Protein AF-A0A969IM89-F1 (afdb_monomer_lite)

Secondary structure (DSSP, 8-state):
-----S---HHHHHHHTTSSSSHHHHHHHHHTT-EEETTEEE----

Foldseek 3Di:
DDDPPPPDFQLVVCCVVVVDVHSVRSLVCLCVQVDDDPNHGHNGRD

Sequence (46 aa):
MKADDTPRRLDLALVERGLAASRAQARDLVKRGAVSVRARRCTVPR

Radius of gyration: 10.74 Å; chains: 1; bounding box: 17×27×27 Å

Structure (mmCIF, N/CA/C/O backbone):
data_AF-A0A969IM89-F1
#
_entry.id   AF-A0A969IM89-F1
#
loop_
_atom_site.group_PDB
_atom_site.id
_atom_site.type_symbol
_atom_site.label_atom_id
_atom_site.label_alt_id
_atom_site.label_comp_id
_atom_site.label_asym_id
_atom_site.label_entity_id
_atom_site.label_seq_id
_atom_site.pdbx_PDB_ins_code
_atom_site.Cartn_x
_atom_site.Cartn_y
_atom_site.Cartn_z
_atom_site.occupancy
_atom_site.B_iso_or_equiv
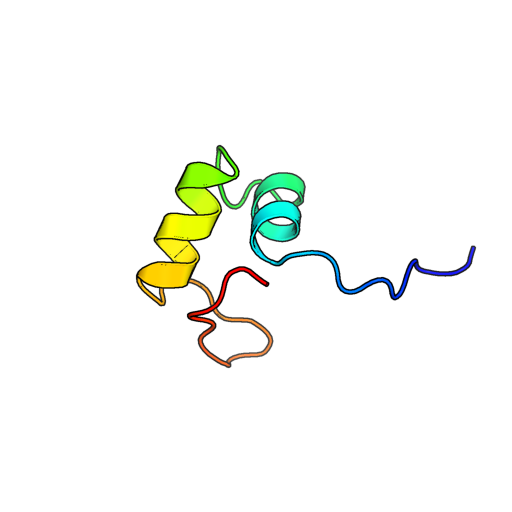_atom_site.auth_seq_id
_atom_site.auth_comp_id
_atom_site.auth_asym_id
_atom_site.auth_atom_id
_atom_site.pdbx_PDB_model_num
ATOM 1 N N . MET A 1 1 ? 0.6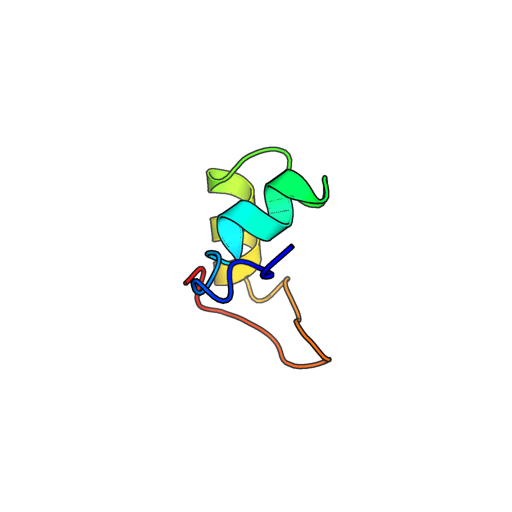36 16.461 -20.715 1.00 40.88 1 MET A N 1
ATOM 2 C CA . MET A 1 1 ? 0.865 16.147 -19.289 1.00 40.88 1 MET A CA 1
ATOM 3 C C . MET A 1 1 ? 1.758 14.917 -19.246 1.00 40.88 1 MET A C 1
ATOM 5 O O . MET A 1 1 ? 1.303 13.861 -19.662 1.00 40.88 1 MET A O 1
ATOM 9 N N . LYS A 1 2 ? 3.048 15.058 -18.912 1.00 45.34 2 LYS A N 1
ATOM 10 C CA . LYS A 1 2 ? 3.934 13.891 -18.779 1.00 45.34 2 LYS A CA 1
ATOM 11 C C . LYS A 1 2 ? 3.538 13.178 -17.490 1.00 45.34 2 LYS A C 1
ATOM 13 O O . LYS A 1 2 ? 3.495 13.822 -16.449 1.00 45.34 2 LYS A O 1
ATOM 18 N N . ALA A 1 3 ? 3.176 11.901 -17.576 1.00 48.47 3 ALA A N 1
ATOM 19 C CA . ALA A 1 3 ? 3.065 11.081 -16.385 1.00 48.47 3 ALA A CA 1
ATOM 20 C C . ALA A 1 3 ? 4.454 11.066 -15.741 1.00 48.47 3 ALA A C 1
ATOM 22 O O . ALA A 1 3 ? 5.435 10.739 -16.405 1.00 48.47 3 ALA A O 1
ATOM 23 N N . ASP A 1 4 ? 4.548 11.517 -14.495 1.00 52.72 4 ASP A N 1
ATOM 24 C CA . ASP A 1 4 ? 5.729 11.326 -13.666 1.00 52.72 4 ASP A CA 1
ATOM 25 C C . ASP A 1 4 ? 6.006 9.817 -13.555 1.00 52.72 4 ASP A C 1
ATOM 27 O O . ASP A 1 4 ? 5.517 9.152 -12.644 1.00 52.72 4 ASP A O 1
ATOM 31 N N . ASP A 1 5 ? 6.799 9.282 -14.487 1.00 53.88 5 ASP A N 1
ATOM 32 C CA . ASP A 1 5 ? 7.397 7.937 -14.469 1.00 53.88 5 ASP A CA 1
ATOM 33 C C . ASP A 1 5 ? 8.514 7.822 -13.413 1.00 53.88 5 ASP A C 1
ATOM 35 O O . ASP A 1 5 ? 9.343 6.912 -13.425 1.00 53.88 5 ASP A O 1
ATOM 39 N N . THR A 1 6 ? 8.547 8.748 -12.454 1.00 57.41 6 THR A N 1
ATOM 40 C CA . THR A 1 6 ? 9.311 8.573 -11.229 1.00 57.41 6 THR A CA 1
ATOM 41 C C . THR A 1 6 ? 8.744 7.336 -10.531 1.00 57.41 6 THR A C 1
ATOM 43 O O . THR A 1 6 ? 7.531 7.304 -10.304 1.00 57.41 6 THR A O 1
ATOM 46 N N . PRO A 1 7 ? 9.551 6.313 -10.185 1.00 58.78 7 PRO A N 1
ATOM 47 C CA . PRO A 1 7 ? 9.058 5.140 -9.473 1.00 58.78 7 PRO A CA 1
ATOM 48 C C . PRO A 1 7 ? 8.393 5.595 -8.172 1.00 58.78 7 PRO A C 1
ATOM 50 O O . PRO A 1 7 ? 9.054 5.927 -7.185 1.00 58.78 7 PRO A O 1
ATOM 53 N N . ARG A 1 8 ? 7.059 5.691 -8.197 1.00 65.38 8 ARG A N 1
ATOM 54 C CA . ARG A 1 8 ? 6.270 6.048 -7.025 1.00 65.38 8 ARG A CA 1
ATOM 55 C C . ARG A 1 8 ? 6.375 4.883 -6.071 1.00 65.38 8 ARG A C 1
ATOM 57 O O . ARG A 1 8 ? 6.020 3.761 -6.427 1.00 65.38 8 ARG A O 1
ATOM 64 N N . ARG A 1 9 ? 6.839 5.172 -4.858 1.00 80.06 9 ARG A N 1
ATOM 65 C CA . ARG A 1 9 ? 6.953 4.147 -3.833 1.00 80.06 9 ARG A CA 1
ATOM 66 C C . ARG A 1 9 ? 5.607 3.476 -3.618 1.00 80.06 9 ARG A C 1
ATOM 68 O O . ARG A 1 9 ? 4.596 4.161 -3.425 1.00 80.06 9 ARG A O 1
ATOM 75 N N . LEU A 1 10 ? 5.605 2.147 -3.628 1.00 84.31 10 LEU A N 1
ATOM 76 C CA . LEU A 1 10 ? 4.390 1.353 -3.471 1.00 84.31 10 LEU A CA 1
ATOM 77 C C . LEU A 1 10 ? 3.598 1.743 -2.210 1.00 84.31 10 LEU A C 1
ATOM 79 O O . LEU A 1 10 ? 2.371 1.788 -2.251 1.00 84.31 10 LEU A O 1
ATOM 83 N N . ASP A 1 11 ? 4.282 2.090 -1.112 1.00 85.81 11 ASP A N 1
ATOM 84 C CA . ASP A 1 11 ? 3.638 2.533 0.132 1.00 85.81 11 ASP A CA 1
ATOM 85 C C . ASP A 1 11 ? 2.816 3.819 -0.040 1.00 85.81 11 ASP A C 1
ATOM 87 O O . ASP A 1 11 ? 1.741 3.948 0.541 1.00 85.81 11 ASP A O 1
ATOM 91 N N . LEU A 1 12 ? 3.300 4.754 -0.855 1.00 89.44 12 LEU A N 1
ATOM 92 C CA . LEU A 1 12 ? 2.612 6.005 -1.153 1.00 89.44 12 LEU A CA 1
ATOM 93 C C . LEU A 1 12 ? 1.404 5.764 -2.065 1.00 89.44 12 LEU A C 1
ATOM 95 O O . LEU A 1 12 ? 0.311 6.238 -1.771 1.00 89.44 12 LEU A O 1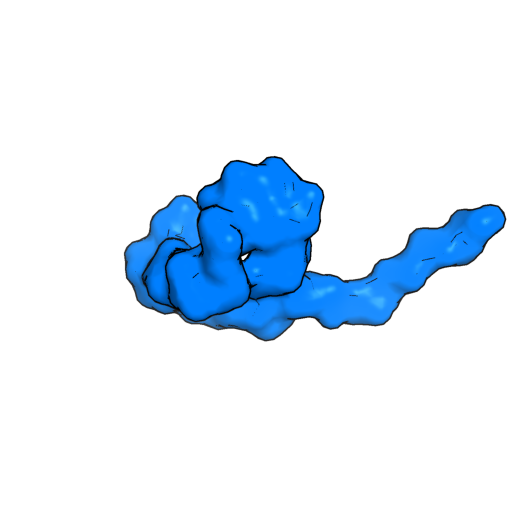
ATOM 99 N N . ALA A 1 13 ? 1.574 4.946 -3.106 1.00 89.00 13 ALA A N 1
ATOM 100 C CA . ALA A 1 13 ? 0.494 4.606 -4.030 1.00 89.00 13 ALA A CA 1
ATOM 101 C C . ALA A 1 13 ? -0.678 3.881 -3.340 1.00 89.00 13 ALA A C 1
ATOM 103 O O . ALA A 1 13 ? -1.829 4.048 -3.741 1.00 89.00 13 ALA A O 1
ATOM 104 N 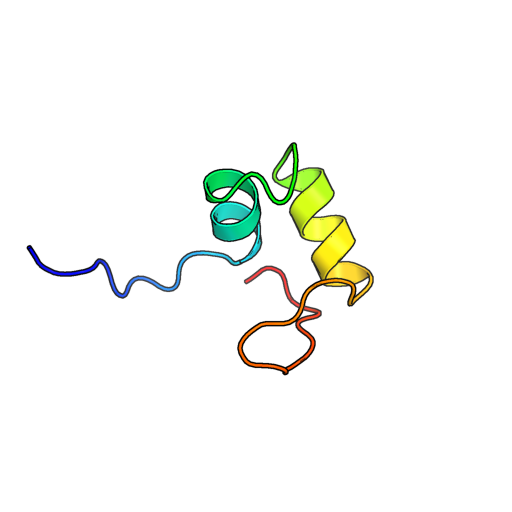N . LEU A 1 14 ? -0.407 3.076 -2.307 1.00 89.88 14 LEU A N 1
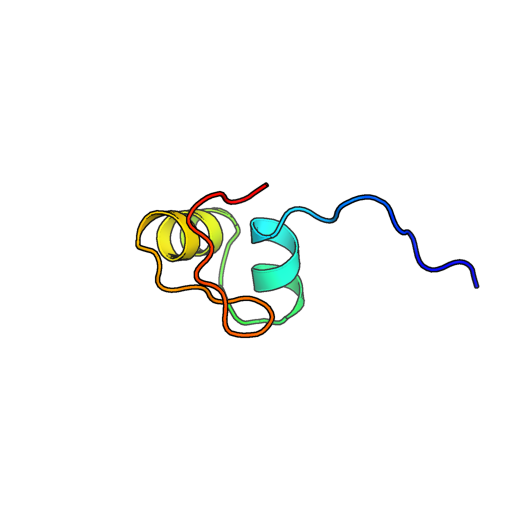ATOM 105 C CA . LEU A 1 14 ? -1.450 2.415 -1.513 1.00 89.88 14 LEU A CA 1
ATOM 106 C C . LEU A 1 14 ? -2.281 3.418 -0.705 1.00 89.88 14 LEU A C 1
ATOM 108 O O . LEU A 1 14 ? -3.499 3.274 -0.631 1.00 89.88 14 LEU A O 1
ATOM 112 N N . VAL A 1 15 ? -1.641 4.441 -0.139 1.00 91.94 15 VAL A N 1
ATOM 113 C CA . VAL A 1 15 ? -2.332 5.496 0.615 1.00 91.94 15 VAL A CA 1
ATOM 114 C C . VAL A 1 15 ? -3.128 6.403 -0.320 1.00 91.94 15 VAL A C 1
ATOM 116 O O . VAL A 1 15 ? -4.306 6.634 -0.073 1.00 91.94 15 VAL A O 1
ATOM 119 N N . GLU A 1 16 ? -2.534 6.850 -1.432 1.00 92.25 16 GLU A N 1
ATOM 120 C CA . GLU A 1 16 ? -3.212 7.698 -2.432 1.00 92.25 16 GLU A CA 1
ATOM 121 C C . GLU A 1 16 ? -4.473 7.037 -3.010 1.00 92.25 16 GLU A C 1
ATOM 123 O O . GLU A 1 16 ? -5.421 7.719 -3.388 1.00 92.25 16 GLU A O 1
ATOM 128 N N . ARG A 1 17 ? -4.497 5.701 -3.067 1.00 90.19 17 ARG A N 1
ATOM 129 C CA . ARG A 1 17 ? -5.638 4.910 -3.551 1.00 90.19 17 ARG A CA 1
ATOM 130 C C . ARG A 1 17 ? -6.638 4.525 -2.456 1.00 90.19 17 ARG A C 1
ATOM 132 O O . ARG A 1 17 ? -7.579 3.796 -2.749 1.00 90.19 17 ARG A O 1
ATOM 139 N N . GLY A 1 18 ? -6.425 4.948 -1.208 1.00 92.44 18 GLY A N 1
ATOM 140 C CA . GLY A 1 18 ? -7.285 4.592 -0.073 1.00 92.44 18 GLY A CA 1
ATOM 141 C C . GLY A 1 18 ? -7.213 3.116 0.341 1.00 92.44 18 GLY A C 1
ATOM 142 O O . GLY A 1 18 ? -8.074 2.642 1.074 1.00 92.44 18 GLY A O 1
ATOM 143 N N . LEU A 1 19 ? -6.194 2.377 -0.112 1.00 90.81 19 LEU A N 1
ATOM 144 C CA . LEU A 1 19 ? -5.992 0.957 0.211 1.00 90.81 19 LEU A CA 1
ATOM 145 C C . LEU A 1 19 ? -5.291 0.753 1.563 1.00 90.81 19 LEU A C 1
ATOM 147 O O . LEU A 1 19 ? -5.283 -0.350 2.104 1.00 90.81 19 LEU A O 1
ATOM 151 N N . ALA A 1 20 ? -4.683 1.809 2.102 1.00 93.62 20 ALA A N 1
ATOM 152 C CA . ALA A 1 20 ? -4.109 1.846 3.439 1.00 93.62 20 ALA A CA 1
ATOM 153 C C . ALA A 1 20 ? -4.392 3.209 4.081 1.00 93.62 20 ALA A C 1
ATOM 155 O O . ALA A 1 20 ? -4.266 4.241 3.424 1.00 93.62 20 ALA A O 1
ATOM 156 N N . ALA A 1 21 ? -4.710 3.224 5.375 1.00 91.50 21 ALA A N 1
ATOM 157 C CA . ALA A 1 21 ? -4.993 4.448 6.124 1.00 91.50 21 ALA A CA 1
ATOM 158 C C . ALA A 1 21 ? -3.731 5.286 6.395 1.00 91.50 21 ALA A C 1
ATOM 160 O O . ALA A 1 21 ? -3.817 6.476 6.684 1.00 91.50 21 ALA A O 1
ATOM 161 N N . SER A 1 22 ? -2.542 4.679 6.325 1.00 93.50 22 SER A N 1
ATOM 162 C CA . SER A 1 22 ? -1.268 5.376 6.513 1.00 93.50 22 SER A CA 1
ATOM 163 C C . SER A 1 22 ? -0.117 4.688 5.783 1.00 93.50 22 SER A C 1
ATOM 165 O O . SER A 1 22 ? -0.176 3.499 5.456 1.00 93.50 22 SER A O 1
ATOM 167 N N . ARG A 1 23 ? 0.993 5.416 5.589 1.00 90.31 23 ARG A N 1
ATOM 168 C CA . ARG A 1 23 ? 2.224 4.852 5.006 1.00 90.31 23 ARG A CA 1
ATOM 169 C C . ARG A 1 23 ? 2.816 3.723 5.852 1.00 90.31 23 ARG A C 1
ATOM 171 O O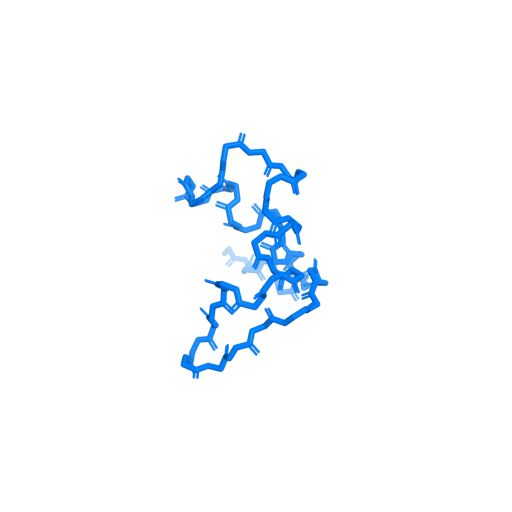 . ARG A 1 23 ? 3.423 2.811 5.300 1.00 90.31 23 ARG A O 1
ATOM 178 N N . ALA A 1 24 ? 2.657 3.776 7.176 1.00 91.44 24 ALA A N 1
ATOM 179 C CA . ALA A 1 24 ? 3.117 2.720 8.077 1.00 91.44 24 ALA A CA 1
ATOM 180 C C . ALA A 1 24 ? 2.333 1.423 7.838 1.00 91.44 24 ALA A C 1
ATOM 182 O O . ALA A 1 24 ? 2.932 0.381 7.581 1.00 91.44 24 ALA A O 1
ATOM 183 N N . GLN A 1 25 ? 1.002 1.520 7.789 1.00 92.25 25 GLN A N 1
ATOM 184 C CA . GLN A 1 25 ? 0.138 0.385 7.469 1.00 92.25 25 GLN A CA 1
ATOM 185 C C . GLN A 1 25 ? 0.430 -0.169 6.068 1.00 92.25 25 GLN A C 1
ATOM 187 O O . GLN A 1 25 ? 0.536 -1.380 5.894 1.00 92.25 25 GLN A O 1
ATOM 192 N N . ALA A 1 26 ? 0.625 0.702 5.074 1.00 91.94 26 ALA A N 1
ATOM 193 C CA . ALA A 1 26 ? 0.985 0.293 3.719 1.00 91.94 26 ALA A CA 1
ATOM 194 C C . ALA A 1 26 ? 2.293 -0.519 3.688 1.00 91.94 26 ALA A C 1
ATOM 196 O O . ALA A 1 26 ? 2.359 -1.569 3.050 1.00 91.94 26 ALA A O 1
ATOM 197 N N . ARG A 1 27 ? 3.326 -0.081 4.420 1.00 90.50 27 ARG A N 1
ATOM 198 C CA . ARG A 1 27 ? 4.593 -0.823 4.539 1.00 90.50 27 ARG A CA 1
ATOM 199 C C . ARG A 1 27 ? 4.406 -2.185 5.190 1.00 90.50 27 ARG A C 1
ATOM 201 O O . ARG A 1 27 ? 5.031 -3.139 4.736 1.00 90.50 27 ARG A O 1
ATOM 208 N N . ASP A 1 28 ? 3.565 -2.284 6.211 1.00 92.38 28 ASP A N 1
ATOM 209 C CA . ASP A 1 28 ? 3.286 -3.558 6.872 1.00 92.38 28 ASP A CA 1
ATOM 210 C C . ASP A 1 28 ? 2.534 -4.523 5.956 1.00 92.38 28 ASP A C 1
ATOM 212 O O . ASP A 1 28 ? 2.899 -5.695 5.882 1.00 92.38 28 ASP A O 1
ATOM 216 N N . LEU A 1 29 ? 1.546 -4.037 5.200 1.00 89.81 29 LEU A N 1
ATOM 217 C CA . LEU A 1 29 ? 0.837 -4.836 4.196 1.00 89.81 29 LEU A CA 1
ATOM 218 C C . LEU A 1 29 ? 1.796 -5.370 3.127 1.00 89.81 29 LEU A C 1
ATOM 220 O O . LEU A 1 29 ? 1.727 -6.545 2.764 1.00 89.81 29 LEU A O 1
ATOM 224 N N . VAL A 1 30 ? 2.727 -4.531 2.666 1.00 89.69 30 VAL A N 1
ATOM 225 C CA . VAL A 1 30 ? 3.761 -4.949 1.717 1.00 89.69 30 VAL A CA 1
ATOM 226 C C . VAL A 1 30 ? 4.698 -5.979 2.352 1.00 89.69 30 VAL A C 1
ATOM 228 O O . VAL A 1 30 ? 4.870 -7.057 1.795 1.00 89.69 30 VAL A O 1
ATOM 231 N N . LYS A 1 31 ? 5.242 -5.728 3.549 1.00 87.81 31 LYS A N 1
ATOM 232 C CA . LYS A 1 31 ? 6.132 -6.680 4.246 1.00 87.81 31 LYS A CA 1
ATOM 233 C C . LYS A 1 31 ? 5.476 -8.037 4.504 1.00 87.81 31 LYS A C 1
ATOM 235 O O . LYS A 1 31 ? 6.139 -9.062 4.396 1.00 87.81 31 LYS A O 1
ATOM 240 N N . ARG A 1 32 ? 4.178 -8.050 4.820 1.00 90.44 32 ARG A N 1
ATOM 241 C CA . ARG A 1 32 ? 3.387 -9.276 5.026 1.00 90.44 32 ARG A CA 1
ATOM 242 C C . ARG A 1 32 ? 3.048 -10.000 3.717 1.00 90.44 32 ARG A C 1
ATOM 244 O O . ARG A 1 32 ? 2.479 -11.085 3.762 1.00 90.44 32 ARG A O 1
ATOM 251 N N . GLY A 1 33 ? 3.371 -9.420 2.558 1.00 87.56 33 GLY A N 1
ATOM 252 C CA . GLY A 1 33 ? 3.046 -9.982 1.247 1.00 87.56 33 GLY A CA 1
ATOM 253 C C . GLY A 1 33 ? 1.552 -9.933 0.917 1.00 87.56 33 GLY A C 1
ATOM 254 O O . GLY A 1 33 ? 1.096 -10.693 0.065 1.00 87.56 33 GLY A O 1
ATOM 255 N N . ALA A 1 34 ? 0.793 -9.052 1.577 1.00 89.50 34 ALA A N 1
ATOM 256 C CA . ALA A 1 34 ? -0.642 -8.861 1.358 1.00 89.50 34 ALA A CA 1
ATOM 257 C C . ALA A 1 34 ? -0.947 -7.961 0.145 1.00 89.50 34 ALA A C 1
ATOM 259 O O . ALA A 1 34 ? -2.104 -7.759 -0.209 1.00 89.50 34 ALA A O 1
ATOM 260 N N . VAL A 1 35 ? 0.088 -7.414 -0.500 1.00 87.31 35 VAL A N 1
ATOM 261 C CA . VAL A 1 35 ? -0.030 -6.522 -1.656 1.00 87.31 35 VAL A CA 1
ATOM 262 C C . VAL A 1 35 ? 0.453 -7.243 -2.908 1.00 87.31 35 VAL A C 1
ATOM 264 O O . VAL A 1 35 ? 1.535 -7.831 -2.922 1.00 87.31 35 VAL A O 1
ATOM 267 N N . SER A 1 36 ? -0.339 -7.174 -3.978 1.00 87.88 36 SER A N 1
ATOM 268 C CA . SER A 1 36 ? 0.036 -7.686 -5.298 1.00 87.88 36 SER A CA 1
ATOM 269 C C . SER A 1 36 ? -0.132 -6.611 -6.368 1.00 87.88 36 SER A C 1
ATOM 271 O O . SER A 1 36 ? -1.149 -5.921 -6.408 1.00 87.88 36 SER A O 1
ATOM 273 N N . VAL A 1 37 ? 0.848 -6.490 -7.261 1.00 83.75 37 VAL A N 1
ATOM 274 C CA . VAL A 1 37 ? 0.820 -5.587 -8.419 1.00 83.75 37 VAL A CA 1
ATOM 275 C C . VAL A 1 37 ? 0.892 -6.438 -9.680 1.00 83.75 37 VAL A C 1
ATOM 277 O O . VAL A 1 37 ? 1.810 -7.240 -9.829 1.00 83.75 37 VAL A O 1
ATOM 280 N N . ARG A 1 38 ? -0.081 -6.293 -10.593 1.00 83.56 38 ARG A N 1
ATOM 281 C CA . ARG A 1 38 ? -0.167 -7.098 -11.833 1.00 83.56 38 ARG A CA 1
ATOM 282 C C . ARG A 1 38 ? -0.046 -8.611 -11.565 1.00 83.56 38 ARG A C 1
ATOM 284 O O . ARG A 1 38 ? 0.750 -9.298 -12.197 1.00 83.56 38 ARG A O 1
ATOM 291 N N . ALA A 1 39 ? -0.792 -9.100 -10.571 1.00 81.06 39 ALA A N 1
ATOM 292 C CA . ALA A 1 39 ? -0.778 -10.492 -10.102 1.00 81.06 39 ALA A CA 1
ATOM 293 C C . ALA A 1 39 ? 0.570 -11.008 -9.544 1.00 81.06 39 ALA A C 1
ATOM 295 O O . ALA A 1 39 ? 0.701 -12.198 -9.262 1.00 81.06 39 ALA A O 1
ATOM 296 N N . ARG A 1 40 ? 1.565 -10.138 -9.320 1.00 82.44 40 ARG A N 1
ATOM 297 C CA . ARG A 1 40 ? 2.812 -10.486 -8.624 1.00 82.44 40 ARG A CA 1
ATOM 298 C C . ARG A 1 40 ? 2.782 -9.952 -7.200 1.00 82.44 40 ARG A C 1
ATOM 300 O O . ARG A 1 40 ? 2.553 -8.761 -6.997 1.00 82.44 40 ARG A O 1
ATOM 307 N N . ARG A 1 41 ? 3.034 -10.822 -6.218 1.00 81.81 41 ARG A N 1
ATOM 308 C CA . ARG A 1 41 ? 3.179 -10.420 -4.812 1.00 81.81 41 ARG A CA 1
ATOM 309 C C . ARG A 1 41 ? 4.373 -9.480 -4.660 1.00 81.81 41 ARG A C 1
ATOM 311 O O . ARG A 1 41 ? 5.461 -9.774 -5.153 1.00 81.81 41 ARG A O 1
ATOM 318 N N . CYS A 1 42 ? 4.170 -8.376 -3.955 1.00 80.81 42 CYS A N 1
ATOM 319 C CA . CYS A 1 42 ? 5.211 -7.405 -3.647 1.00 80.81 42 CYS A CA 1
ATOM 320 C C . CYS A 1 42 ? 5.516 -7.461 -2.152 1.00 80.81 42 CYS A C 1
ATOM 322 O O . CYS A 1 42 ? 4.625 -7.257 -1.333 1.00 80.81 42 CYS A O 1
ATOM 324 N N . THR A 1 43 ? 6.779 -7.711 -1.809 1.00 80.56 43 THR A N 1
ATOM 325 C CA . THR A 1 43 ? 7.273 -7.729 -0.420 1.00 80.56 43 THR A CA 1
ATOM 326 C C . THR A 1 43 ? 8.166 -6.537 -0.083 1.00 80.56 43 THR A C 1
ATOM 328 O O . THR A 1 43 ? 8.573 -6.360 1.064 1.00 80.56 43 THR A O 1
ATOM 331 N N . VAL A 1 44 ? 8.450 -5.684 -1.072 1.00 78.44 44 VAL A N 1
ATOM 332 C CA . VAL A 1 44 ? 9.320 -4.516 -0.929 1.00 78.44 44 VAL A CA 1
ATOM 333 C C . VAL A 1 44 ? 8.499 -3.240 -1.152 1.00 78.44 44 VAL A C 1
ATOM 335 O O . VAL A 1 44 ? 7.912 -3.089 -2.220 1.00 78.44 44 VAL A O 1
ATOM 338 N N . PRO A 1 45 ? 8.448 -2.303 -0.187 1.00 67.38 45 PRO A N 1
ATOM 339 C CA . PRO A 1 45 ? 7.641 -1.080 -0.284 1.00 67.38 45 PRO A CA 1
ATOM 340 C C . PRO A 1 45 ? 8.280 0.017 -1.162 1.00 67.38 45 PRO A C 1
ATOM 342 O O . PRO A 1 45 ? 8.024 1.198 -0.927 1.00 67.38 45 PRO A O 1
ATOM 345 N N . ARG A 1 46 ? 9.164 -0.354 -2.101 1.00 62.94 46 ARG A N 1
ATOM 346 C CA . ARG A 1 46 ? 9.988 0.591 -2.872 1.00 62.94 46 ARG A CA 1
ATOM 347 C C . ARG A 1 46 ? 9.230 1.240 -4.019 1.00 62.94 46 ARG A C 1
ATOM 349 O O . ARG A 1 46 ? 8.197 0.687 -4.453 1.00 62.94 46 ARG A O 1
#

pLDDT: mean 80.85, std 14.51, range [40.88, 93.62]